Protein AF-A0A1G6MQR8-F1 (afdb_monomer)

Secondary structure (DSSP, 8-s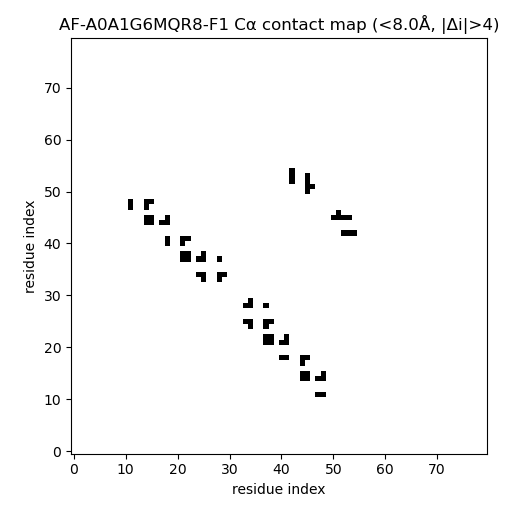tate):
-HHHHHHHHHHHHHHHHHHHHHHHHHHT--SHHHHHHHHHHHHHHHHHHT--SSTT-------SSS--------------

Sequence (80 aa):
MIARVHTEARRKQYAMYRLRLAMKRLMSAEAATERMMATRWVNAWSSAVGERWFAATSYGNLGNAATVRPELRGHTHRAL

Mean predicted aligned error: 14.21 Å

Foldseek 3Di:
DVVVVVVLVVQLVVLVVQLVVLVVQCVVDPDPVSVVVSVVSNCVSCVSNVHRPDPPPDPPDPDDDPPDPPDPPPDDDDDD

Nearest PDB structures (foldseek):
  5l89-assembly3_Z  TM=9.495E-01  e=4.846E+00  Rhodospirillum rubrum
  4wpe-assembly1_A-2  TM=9.242E-01  e=4.556E+00  Saccharomyces cerevisiae S288C
  5l8b-assembly1_J  TM=9.470E-01  e=6.203E+00  Rhodospirillum rubrum
  6nch-assembly1_B  TM=6.186E-01  e=7.018E+00  Bacillus cereus ATCC 14579

Organism: NCBI:txid416944

pLDDT: mean 71.54, std 20.05, range [39.47, 93.31]

Structure (mmCIF, N/CA/C/O backbone):
data_AF-A0A1G6MQR8-F1
#
_entry.id   AF-A0A1G6MQR8-F1
#
loop_
_atom_site.group_PDB
_atom_site.id
_atom_site.type_symbol
_atom_site.label_atom_id
_atom_site.label_alt_id
_atom_site.label_comp_id
_atom_site.label_asym_id
_atom_site.label_entity_id
_atom_site.label_seq_id
_atom_site.pdbx_PDB_ins_code
_atom_site.Cartn_x
_atom_site.Cartn_y
_atom_site.Cartn_z
_atom_site.occupancy
_atom_site.B_iso_or_equiv
_atom_site.auth_seq_id
_atom_site.auth_comp_id
_atom_site.auth_asym_id
_atom_site.auth_atom_id
_atom_site.pdbx_PDB_model_num
ATOM 1 N N . MET A 1 1 ? 13.023 2.128 -26.109 1.00 60.62 1 MET A N 1
ATOM 2 C CA . MET A 1 1 ? 13.377 1.593 -24.769 1.00 60.62 1 MET A CA 1
ATOM 3 C C . MET A 1 1 ? 13.105 2.596 -23.637 1.00 60.62 1 MET A C 1
ATOM 5 O O . MET A 1 1 ? 12.530 2.207 -22.631 1.00 60.62 1 MET A O 1
ATOM 9 N N . ILE A 1 2 ? 13.397 3.890 -23.829 1.00 63.22 2 ILE A N 1
ATOM 10 C CA . ILE A 1 2 ? 13.269 4.971 -22.825 1.00 63.22 2 ILE A CA 1
ATOM 11 C C . ILE A 1 2 ? 11.832 5.171 -22.277 1.00 63.22 2 ILE A C 1
ATOM 13 O O . ILE A 1 2 ? 11.637 5.287 -21.070 1.00 63.22 2 ILE A O 1
ATOM 17 N N . ALA A 1 3 ? 10.792 5.107 -23.118 1.00 67.56 3 ALA A N 1
ATOM 18 C CA . ALA A 1 3 ? 9.398 5.297 -22.679 1.00 67.56 3 ALA A CA 1
ATOM 19 C C . ALA A 1 3 ? 8.898 4.244 -21.662 1.00 67.56 3 ALA A C 1
ATOM 21 O O . ALA A 1 3 ? 8.086 4.554 -20.785 1.00 67.56 3 ALA A O 1
ATOM 22 N N . ARG A 1 4 ? 9.402 3.001 -21.741 1.00 69.00 4 ARG A N 1
ATOM 23 C CA . ARG A 1 4 ? 9.075 1.939 -20.771 1.00 69.00 4 ARG A CA 1
ATOM 24 C C . ARG A 1 4 ? 9.675 2.230 -19.394 1.00 69.00 4 ARG A C 1
ATOM 26 O O . ARG A 1 4 ? 8.999 2.050 -18.391 1.00 69.00 4 ARG A O 1
ATOM 33 N N . VAL A 1 5 ? 10.889 2.777 -19.353 1.00 72.06 5 VAL A N 1
ATOM 34 C CA . VAL A 1 5 ? 11.563 3.150 -18.100 1.00 72.06 5 VAL A CA 1
ATOM 35 C C . VAL A 1 5 ? 10.828 4.298 -17.403 1.00 72.06 5 VAL A C 1
ATOM 37 O O . VAL A 1 5 ? 10.568 4.226 -16.205 1.00 72.06 5 VAL A O 1
ATOM 40 N N . HIS A 1 6 ? 10.397 5.326 -18.141 1.00 76.25 6 HIS A N 1
ATOM 41 C CA . HIS A 1 6 ? 9.636 6.435 -17.547 1.00 76.25 6 HIS A CA 1
ATOM 42 C C . HIS A 1 6 ? 8.252 6.017 -17.040 1.00 76.25 6 HIS A C 1
ATOM 44 O O . HIS A 1 6 ? 7.803 6.492 -15.995 1.00 76.25 6 HIS A O 1
ATOM 50 N N . THR A 1 7 ? 7.562 5.132 -17.764 1.00 81.75 7 THR A N 1
ATOM 51 C CA . THR A 1 7 ? 6.255 4.616 -17.329 1.00 81.75 7 THR A CA 1
ATOM 52 C C . THR A 1 7 ? 6.385 3.723 -16.099 1.00 81.75 7 THR A C 1
ATOM 54 O O . THR A 1 7 ? 5.571 3.837 -15.183 1.00 81.75 7 THR A O 1
ATOM 57 N N . GLU A 1 8 ? 7.430 2.899 -16.021 1.00 81.50 8 GLU A N 1
ATOM 58 C CA . GLU A 1 8 ? 7.731 2.101 -14.834 1.00 81.50 8 GLU A CA 1
ATOM 59 C C . GLU A 1 8 ? 8.114 2.974 -13.631 1.00 81.50 8 GLU A C 1
ATOM 61 O O . GLU A 1 8 ? 7.568 2.791 -12.542 1.00 81.50 8 GLU A O 1
ATOM 66 N N . ALA A 1 9 ? 8.968 3.983 -13.826 1.00 83.00 9 ALA A N 1
ATOM 67 C CA . ALA A 1 9 ? 9.341 4.930 -12.777 1.00 83.00 9 ALA A CA 1
ATOM 68 C C . ALA A 1 9 ? 8.114 5.662 -12.211 1.00 83.00 9 ALA A C 1
ATOM 70 O O . ALA A 1 9 ? 7.940 5.739 -10.994 1.00 83.00 9 ALA A O 1
ATOM 71 N N . ARG A 1 10 ? 7.206 6.125 -13.080 1.00 87.06 10 ARG A N 1
ATOM 72 C CA . ARG A 1 10 ? 5.959 6.785 -12.665 1.00 87.06 10 ARG A CA 1
ATOM 73 C C . ARG A 1 10 ? 5.042 5.845 -11.879 1.00 87.06 10 ARG A C 1
ATOM 75 O O . ARG A 1 10 ? 4.458 6.254 -10.877 1.00 87.06 10 ARG A O 1
ATOM 82 N N . ARG A 1 11 ? 4.933 4.579 -12.296 1.00 85.12 11 ARG A N 1
ATOM 83 C CA . ARG A 1 11 ? 4.162 3.557 -11.567 1.00 85.12 11 ARG A CA 1
ATOM 84 C C . ARG A 1 11 ? 4.748 3.291 -10.181 1.00 85.12 11 ARG A C 1
ATOM 86 O O . ARG A 1 11 ? 3.987 3.253 -9.219 1.00 85.12 11 ARG A O 1
ATOM 93 N N . LYS A 1 12 ? 6.075 3.178 -10.061 1.00 86.62 12 LYS A N 1
ATOM 94 C CA . LYS A 1 12 ? 6.759 2.990 -8.769 1.00 86.62 12 LYS A CA 1
ATOM 95 C C . LYS A 1 12 ? 6.593 4.197 -7.847 1.00 86.62 12 LYS A C 1
ATOM 97 O O . LYS A 1 12 ? 6.288 4.020 -6.673 1.00 86.62 12 LYS A O 1
ATOM 102 N N . GLN A 1 13 ? 6.703 5.417 -8.372 1.00 89.38 13 GLN A N 1
ATOM 103 C CA . GLN A 1 13 ? 6.444 6.643 -7.604 1.00 89.38 13 GLN A CA 1
ATOM 104 C C . GLN A 1 13 ? 5.006 6.695 -7.078 1.00 89.38 13 GLN A C 1
ATOM 106 O O . GLN A 1 13 ? 4.781 7.001 -5.907 1.00 89.38 13 GLN A O 1
ATOM 111 N N . TYR A 1 14 ? 4.032 6.345 -7.921 1.00 90.94 14 TYR A N 1
ATOM 112 C CA . TYR A 1 14 ? 2.637 6.269 -7.504 1.00 90.94 14 TYR A CA 1
ATOM 113 C C . TYR A 1 14 ? 2.413 5.192 -6.435 1.00 90.94 14 TYR A C 1
ATOM 115 O O . TYR A 1 14 ? 1.775 5.458 -5.416 1.00 90.94 14 TYR A O 1
ATOM 123 N N . ALA A 1 15 ? 2.978 3.998 -6.626 1.00 88.94 15 ALA A N 1
ATOM 124 C CA . ALA A 1 15 ? 2.894 2.915 -5.651 1.00 88.94 15 ALA A CA 1
ATOM 125 C C . ALA A 1 15 ? 3.513 3.316 -4.300 1.00 88.94 15 ALA A C 1
ATOM 127 O O . ALA A 1 15 ? 2.900 3.096 -3.260 1.00 88.94 15 ALA A O 1
ATOM 128 N N . MET A 1 16 ? 4.658 4.003 -4.313 1.00 91.25 16 MET A N 1
ATOM 129 C CA . MET A 1 16 ? 5.311 4.539 -3.116 1.00 91.25 16 MET A CA 1
ATOM 130 C C . MET A 1 16 ? 4.442 5.582 -2.398 1.00 91.25 16 MET A C 1
ATOM 132 O O . MET A 1 16 ? 4.306 5.551 -1.176 1.00 91.25 16 MET A O 1
ATOM 136 N N . TYR A 1 17 ? 3.808 6.492 -3.142 1.00 93.31 17 TYR A N 1
ATOM 137 C CA . TYR A 1 17 ? 2.871 7.460 -2.566 1.00 93.31 17 TYR A CA 1
ATOM 138 C C . TYR A 1 17 ? 1.696 6.760 -1.865 1.00 93.31 17 TYR A C 1
ATOM 140 O O . TYR A 1 17 ? 1.353 7.091 -0.727 1.00 93.31 17 TYR A O 1
ATOM 148 N N . ARG A 1 18 ? 1.110 5.747 -2.513 1.00 92.94 18 ARG A N 1
ATOM 149 C CA . ARG A 1 18 ? 0.002 4.967 -1.949 1.00 92.94 18 ARG A CA 1
ATOM 150 C C . ARG A 1 18 ? 0.428 4.130 -0.743 1.00 92.94 18 ARG A C 1
ATOM 152 O O . ARG A 1 18 ? -0.341 4.043 0.213 1.00 92.94 18 ARG A O 1
ATOM 159 N N . LEU A 1 19 ? 1.644 3.584 -0.755 1.00 92.00 19 LEU A N 1
ATOM 160 C CA . LEU A 1 19 ? 2.234 2.871 0.377 1.00 92.00 19 LEU A CA 1
ATOM 161 C C . LEU A 1 19 ? 2.363 3.788 1.598 1.00 92.00 19 LEU A C 1
ATOM 163 O O . LEU A 1 19 ? 1.858 3.454 2.666 1.00 92.00 19 LEU A O 1
ATOM 167 N N . ARG A 1 20 ? 2.944 4.983 1.430 1.00 92.25 20 ARG A N 1
ATOM 168 C CA . ARG A 1 20 ? 3.075 5.972 2.516 1.00 92.25 20 ARG A CA 1
ATOM 169 C C . ARG A 1 20 ? 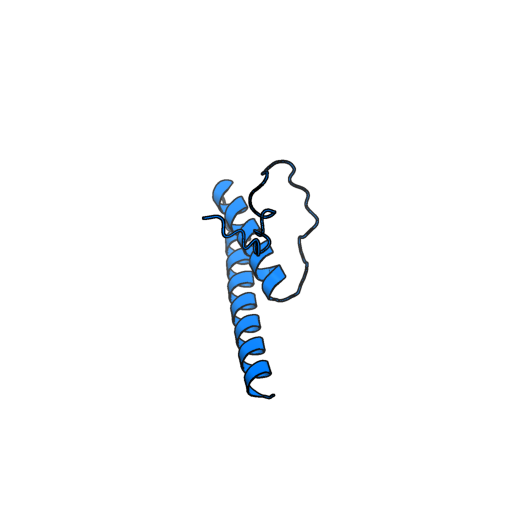1.722 6.366 3.102 1.00 92.25 20 ARG A C 1
ATOM 171 O O . ARG A 1 20 ? 1.580 6.464 4.319 1.00 92.25 20 ARG A O 1
ATOM 178 N N . LEU A 1 21 ? 0.715 6.557 2.249 1.00 92.62 21 LEU A N 1
ATOM 179 C CA . LEU A 1 21 ? -0.641 6.864 2.699 1.00 92.62 21 LEU A CA 1
ATOM 180 C C . LEU A 1 21 ? -1.253 5.706 3.501 1.00 92.62 21 LEU A C 1
ATOM 182 O O . LEU A 1 21 ? -1.849 5.944 4.550 1.00 92.62 21 LEU A O 1
ATOM 186 N N . ALA A 1 22 ? -1.094 4.467 3.031 1.00 91.38 22 ALA A N 1
ATOM 187 C CA . ALA A 1 22 ? -1.590 3.283 3.725 1.00 91.38 22 ALA A CA 1
ATOM 188 C C . ALA A 1 22 ? -0.902 3.088 5.086 1.00 91.38 22 ALA A C 1
ATOM 190 O O . ALA A 1 22 ? -1.584 2.835 6.074 1.00 91.38 22 ALA A O 1
ATOM 191 N N . MET A 1 23 ? 0.417 3.296 5.168 1.00 91.62 23 MET A N 1
ATOM 192 C CA . MET A 1 23 ? 1.159 3.249 6.434 1.00 91.62 23 MET A CA 1
ATOM 193 C C . MET A 1 23 ? 0.688 4.334 7.407 1.00 91.62 23 MET A C 1
ATOM 195 O O . MET A 1 23 ? 0.448 4.041 8.574 1.00 91.62 23 MET A O 1
ATOM 199 N N . LYS A 1 24 ? 0.474 5.567 6.927 1.00 92.38 24 LYS A N 1
ATOM 200 C CA . LYS A 1 24 ? -0.075 6.651 7.756 1.00 92.38 24 LYS A CA 1
ATOM 201 C C . LYS A 1 24 ? -1.455 6.287 8.312 1.00 92.38 24 LYS A C 1
ATOM 203 O O . LYS A 1 24 ? -1.711 6.506 9.489 1.00 92.38 24 LYS A O 1
ATOM 208 N N . ARG A 1 25 ? -2.325 5.710 7.476 1.00 89.69 25 ARG A N 1
ATOM 209 C CA . ARG A 1 25 ? -3.654 5.237 7.894 1.00 89.69 25 ARG A CA 1
ATOM 210 C C . ARG A 1 25 ? -3.567 4.094 8.895 1.00 89.69 25 ARG A C 1
ATOM 212 O O . ARG A 1 25 ? -4.350 4.075 9.829 1.00 89.69 25 ARG A O 1
ATOM 219 N N . LEU A 1 26 ? -2.615 3.178 8.728 1.00 89.88 26 LEU A N 1
ATOM 220 C CA . LEU A 1 26 ? -2.390 2.085 9.670 1.00 89.88 26 LEU A CA 1
ATOM 221 C C . LEU A 1 26 ? -1.956 2.609 11.045 1.00 89.88 26 LEU A C 1
ATOM 223 O O . LEU A 1 26 ? -2.474 2.147 12.056 1.00 89.88 26 LEU A O 1
ATOM 227 N N . MET A 1 27 ? -1.058 3.600 11.080 1.00 91.62 27 MET A N 1
ATOM 228 C CA . MET A 1 27 ? -0.610 4.241 12.323 1.00 91.62 27 MET A CA 1
ATOM 229 C C . MET A 1 27 ? -1.736 4.986 13.049 1.00 91.62 27 MET A C 1
ATOM 231 O O . MET A 1 27 ? -1.714 5.064 14.271 1.00 91.62 27 MET A O 1
ATOM 235 N N . SER A 1 28 ? -2.713 5.525 12.314 1.00 91.25 28 SER A N 1
ATOM 236 C CA . SER A 1 28 ? -3.840 6.276 12.879 1.00 91.25 28 SER A CA 1
ATOM 237 C C . SER A 1 28 ? -5.125 5.459 13.038 1.00 91.25 28 SER A C 1
ATOM 239 O O . SER A 1 28 ? -6.150 6.029 13.388 1.00 91.25 28 SER A O 1
ATOM 241 N N . ALA A 1 29 ? -5.130 4.171 12.687 1.00 90.38 29 ALA A N 1
ATOM 242 C CA . ALA A 1 29 ? -6.352 3.375 12.689 1.00 90.38 29 ALA A CA 1
ATOM 243 C C . ALA A 1 29 ? -6.711 2.941 14.115 1.00 90.38 29 ALA A C 1
ATOM 245 O O . ALA A 1 29 ? -5.949 2.235 14.786 1.00 90.38 29 ALA A O 1
ATOM 246 N N . GLU A 1 30 ? -7.903 3.324 14.561 1.00 87.06 30 GLU A N 1
ATOM 247 C CA . GLU A 1 30 ? -8.432 2.974 15.883 1.00 87.06 30 GLU A CA 1
ATOM 248 C C . GLU A 1 30 ? -9.336 1.741 15.803 1.00 87.06 30 GLU A C 1
ATOM 250 O O . GLU A 1 30 ? -9.237 0.836 16.633 1.00 87.06 30 GLU A O 1
ATOM 255 N N . ALA A 1 31 ? -10.145 1.645 14.744 1.00 91.38 31 ALA A N 1
ATOM 256 C CA . ALA A 1 31 ? -11.017 0.506 14.505 1.00 91.38 31 ALA A CA 1
ATOM 257 C C . ALA A 1 31 ? -10.250 -0.701 13.934 1.00 91.38 31 ALA A C 1
ATOM 259 O O . ALA A 1 31 ? -9.409 -0.582 13.038 1.00 91.38 31 ALA A O 1
ATOM 260 N N . ALA A 1 32 ? -10.586 -1.906 14.404 1.00 88.19 32 ALA A N 1
ATOM 261 C CA . ALA A 1 32 ? -9.962 -3.150 13.942 1.00 88.19 32 ALA A CA 1
ATOM 262 C C . ALA A 1 32 ? -10.152 -3.392 12.430 1.00 88.19 32 ALA A C 1
ATOM 264 O O . ALA A 1 32 ? -9.250 -3.887 11.752 1.00 88.19 32 ALA A O 1
ATOM 265 N N . THR A 1 33 ? -11.305 -3.000 11.886 1.00 89.31 33 THR A N 1
ATOM 266 C CA . THR A 1 33 ? -11.617 -3.071 10.451 1.00 89.31 33 THR A CA 1
ATOM 267 C C . THR A 1 33 ? -10.730 -2.140 9.626 1.00 89.31 33 THR A C 1
ATOM 269 O O . THR A 1 33 ? -10.194 -2.549 8.595 1.00 89.31 33 THR A O 1
ATOM 272 N N . GLU A 1 34 ? -10.503 -0.916 10.102 1.00 86.94 34 GLU A N 1
ATOM 273 C CA . GLU A 1 34 ? -9.611 0.047 9.455 1.00 86.94 34 GLU A CA 1
ATOM 274 C C . GLU A 1 34 ? -8.158 -0.421 9.481 1.00 86.94 34 GLU A C 1
ATOM 276 O O . GLU A 1 34 ? -7.480 -0.354 8.454 1.00 86.94 34 GLU A O 1
ATOM 281 N N . ARG A 1 35 ? -7.695 -0.983 10.608 1.00 88.94 35 ARG A N 1
ATOM 282 C CA . ARG A 1 35 ? -6.362 -1.602 10.703 1.00 88.94 35 ARG A CA 1
ATOM 283 C C . ARG A 1 35 ? -6.201 -2.727 9.689 1.00 88.94 35 ARG A C 1
ATOM 285 O O . ARG A 1 35 ? -5.202 -2.771 8.976 1.00 88.94 35 ARG A O 1
ATOM 292 N N . MET A 1 36 ? -7.194 -3.609 9.570 1.00 90.38 36 MET A N 1
ATOM 293 C CA . MET A 1 36 ? -7.158 -4.711 8.605 1.00 90.38 36 MET A CA 1
ATOM 294 C C . MET A 1 36 ? -7.067 -4.201 7.160 1.00 90.38 36 MET A C 1
ATOM 296 O O . MET A 1 36 ? -6.248 -4.692 6.379 1.00 90.38 36 MET A O 1
ATOM 300 N N . MET A 1 37 ? -7.882 -3.208 6.801 1.00 90.38 37 MET A N 1
ATOM 301 C CA . MET A 1 37 ? -7.880 -2.618 5.460 1.00 90.38 37 MET A CA 1
ATOM 302 C C . MET A 1 37 ? -6.571 -1.884 5.155 1.00 90.38 37 MET A C 1
ATOM 304 O O . MET A 1 37 ? -5.997 -2.073 4.080 1.00 90.38 37 MET A O 1
ATOM 308 N N . ALA A 1 38 ? -6.053 -1.109 6.109 1.00 90.50 38 ALA A N 1
ATOM 309 C CA . ALA A 1 38 ? -4.786 -0.405 5.964 1.00 90.50 38 ALA A CA 1
ATOM 310 C C . ALA A 1 38 ? -3.616 -1.384 5.779 1.00 90.50 38 ALA A C 1
ATOM 312 O O . ALA A 1 38 ? -2.816 -1.199 4.863 1.00 90.50 38 ALA A O 1
ATOM 313 N N . THR A 1 39 ? -3.567 -2.479 6.544 1.00 89.88 39 THR A N 1
ATOM 314 C CA . THR A 1 39 ? -2.568 -3.550 6.373 1.00 89.88 39 THR A CA 1
ATOM 315 C C . THR A 1 39 ? -2.659 -4.209 4.996 1.00 89.88 39 THR A C 1
ATOM 317 O O . THR A 1 39 ? -1.641 -4.399 4.330 1.00 89.88 39 THR A O 1
ATOM 320 N N . ARG A 1 40 ? -3.872 -4.513 4.508 1.00 89.81 40 ARG A N 1
ATOM 321 C CA . ARG A 1 40 ? -4.064 -5.058 3.150 1.00 89.81 40 ARG A CA 1
ATOM 322 C C . ARG A 1 40 ? -3.527 -4.107 2.081 1.00 89.81 40 ARG A C 1
ATOM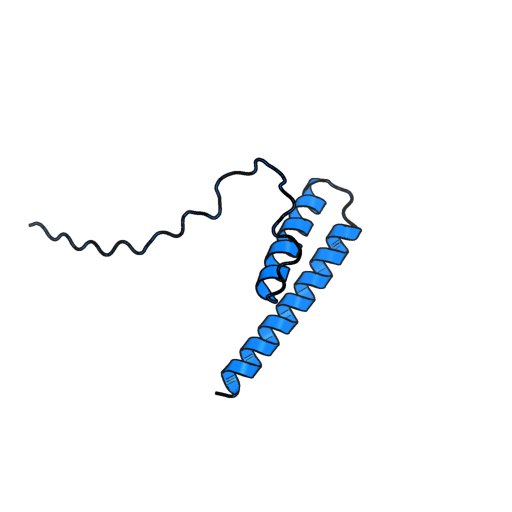 324 O O . ARG A 1 40 ? -2.877 -4.554 1.136 1.00 89.81 40 ARG A O 1
ATOM 331 N N . TRP A 1 41 ? -3.756 -2.803 2.235 1.00 91.38 41 TRP A N 1
ATOM 332 C CA . TRP A 1 41 ? -3.221 -1.802 1.316 1.00 91.38 41 TRP A CA 1
ATOM 333 C C . TRP A 1 41 ? -1.701 -1.666 1.408 1.00 91.38 41 TRP A C 1
ATOM 335 O O . TRP A 1 41 ? -1.059 -1.593 0.363 1.00 91.38 41 TRP A O 1
ATOM 345 N N . VAL A 1 42 ? -1.112 -1.695 2.606 1.00 90.75 42 VAL A N 1
ATOM 346 C CA . VAL A 1 42 ? 0.352 -1.718 2.777 1.00 90.75 42 VAL A CA 1
ATOM 347 C C . VAL A 1 42 ? 0.955 -2.902 2.018 1.00 90.75 42 VAL A C 1
ATOM 349 O O . VAL A 1 42 ? 1.854 -2.706 1.202 1.00 90.75 42 VAL A O 1
ATOM 352 N N . ASN A 1 43 ? 0.401 -4.105 2.186 1.00 87.69 43 ASN A N 1
ATOM 353 C CA . ASN A 1 43 ? 0.891 -5.308 1.510 1.00 87.69 43 ASN A CA 1
ATOM 354 C C . ASN A 1 43 ? 0.792 -5.202 -0.020 1.00 87.69 43 ASN A C 1
ATOM 356 O O . ASN A 1 43 ? 1.748 -5.521 -0.731 1.00 87.69 43 ASN A O 1
ATOM 360 N N . ALA A 1 44 ? -0.343 -4.714 -0.531 1.00 88.19 44 ALA A N 1
ATOM 361 C CA . ALA A 1 44 ? -0.566 -4.555 -1.965 1.00 88.19 44 ALA A CA 1
ATOM 362 C C . ALA A 1 44 ? 0.420 -3.558 -2.600 1.00 88.19 44 ALA A C 1
ATOM 364 O O . ALA A 1 44 ? 1.033 -3.856 -3.627 1.00 88.19 44 ALA A O 1
ATOM 365 N N . TRP A 1 45 ? 0.613 -2.389 -1.982 1.00 89.50 45 TRP A N 1
ATOM 366 C CA . TRP A 1 45 ? 1.495 -1.356 -2.531 1.00 89.50 45 TRP A CA 1
ATOM 367 C C . TRP A 1 45 ? 2.978 -1.683 -2.345 1.00 89.50 45 TRP A C 1
ATOM 369 O O . TRP A 1 45 ? 3.764 -1.397 -3.244 1.00 89.50 45 TRP A O 1
ATOM 379 N N . SER A 1 46 ? 3.350 -2.366 -1.260 1.00 86.69 46 SER A N 1
ATOM 380 C CA . SER A 1 46 ? 4.698 -2.912 -1.057 1.00 86.69 46 SER A CA 1
ATOM 381 C C . SER A 1 46 ? 5.084 -3.855 -2.205 1.00 86.69 46 SER A C 1
ATOM 383 O O . SER A 1 46 ? 6.119 -3.671 -2.847 1.00 86.69 46 SER A O 1
ATOM 385 N N . SER A 1 47 ? 4.192 -4.790 -2.562 1.00 82.31 47 SER A N 1
ATOM 386 C CA . SER A 1 47 ? 4.413 -5.696 -3.696 1.00 82.31 47 SER A CA 1
ATOM 387 C C . SER A 1 47 ? 4.542 -4.961 -5.036 1.00 82.31 47 SER A C 1
ATOM 389 O O . SER A 1 47 ? 5.292 -5.413 -5.897 1.00 82.31 47 SER A O 1
ATOM 391 N N . ALA A 1 48 ? 3.830 -3.845 -5.229 1.00 83.75 48 ALA A N 1
ATOM 392 C CA . 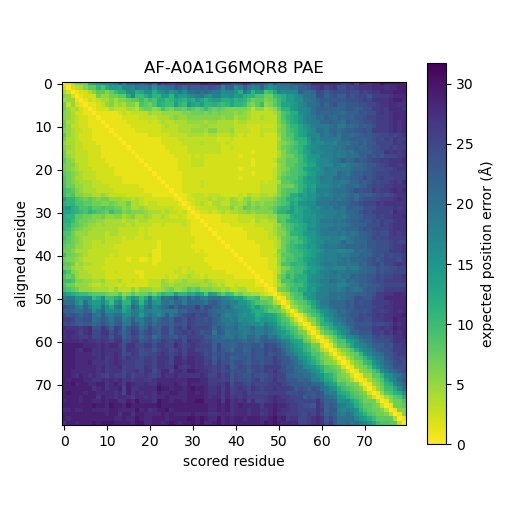ALA A 1 48 ? 3.885 -3.050 -6.459 1.00 83.75 48 ALA A CA 1
ATOM 393 C C . ALA A 1 48 ? 5.166 -2.202 -6.586 1.00 83.75 48 ALA A C 1
ATOM 395 O O . ALA A 1 48 ? 5.597 -1.904 -7.700 1.00 83.75 48 ALA A O 1
ATOM 396 N N . VAL A 1 49 ? 5.782 -1.819 -5.463 1.00 81.69 49 VAL A N 1
ATOM 397 C CA . VAL A 1 49 ? 7.106 -1.168 -5.434 1.00 81.69 49 VAL A CA 1
ATOM 398 C C . VAL A 1 49 ? 8.229 -2.191 -5.673 1.00 81.69 49 VAL A C 1
ATOM 400 O O . VAL A 1 49 ? 9.299 -1.824 -6.154 1.00 81.69 49 VAL A O 1
ATOM 403 N N . GLY A 1 50 ? 7.959 -3.479 -5.431 1.00 74.50 50 GLY A N 1
ATOM 404 C CA . GLY A 1 50 ? 8.934 -4.568 -5.536 1.00 74.50 50 GLY A CA 1
ATOM 405 C C . GLY A 1 50 ? 9.652 -4.865 -4.220 1.00 74.50 50 GLY A C 1
ATOM 406 O O . GLY A 1 50 ? 10.559 -5.691 -4.191 1.00 74.50 50 GLY A O 1
ATOM 407 N N . GLU A 1 51 ? 9.238 -4.231 -3.124 1.00 61.97 51 GLU A N 1
ATOM 408 C CA . GLU A 1 51 ? 9.771 -4.506 -1.798 1.00 61.97 51 GLU A CA 1
ATOM 409 C C . GLU A 1 51 ? 8.822 -5.470 -1.073 1.00 61.97 51 GLU A C 1
ATOM 411 O O . GLU A 1 51 ? 7.630 -5.207 -0.914 1.00 61.97 51 GLU A O 1
ATOM 416 N N . ARG A 1 52 ? 9.314 -6.634 -0.651 1.00 58.78 52 ARG A N 1
ATOM 417 C CA . ARG A 1 52 ? 8.499 -7.674 -0.006 1.00 58.78 52 ARG A CA 1
ATOM 4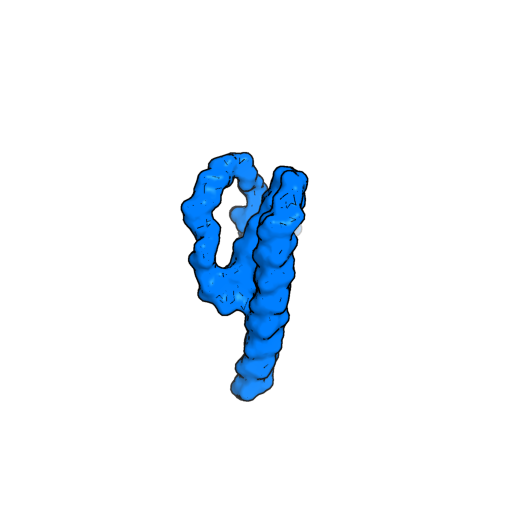18 C C . ARG A 1 52 ? 8.525 -7.499 1.518 1.00 58.78 52 ARG A C 1
ATOM 420 O O . ARG A 1 52 ? 9.023 -8.370 2.218 1.00 58.78 52 ARG A O 1
ATOM 427 N N . TRP A 1 53 ? 8.014 -6.381 2.040 1.00 57.50 53 TRP A N 1
ATOM 428 C CA . TRP A 1 53 ? 8.163 -6.043 3.467 1.00 57.50 53 TRP A CA 1
ATOM 429 C C . TRP A 1 53 ? 7.324 -6.901 4.434 1.00 57.50 53 TRP A C 1
ATOM 431 O O . TRP A 1 53 ? 7.691 -7.015 5.596 1.00 57.50 53 TRP A O 1
ATOM 441 N N . PHE A 1 54 ? 6.226 -7.532 3.990 1.00 52.56 54 PHE A N 1
ATOM 442 C CA . PHE A 1 54 ? 5.228 -8.114 4.914 1.00 52.56 54 PHE A CA 1
ATOM 443 C C . PHE A 1 54 ? 4.654 -9.483 4.511 1.00 52.56 54 PHE A C 1
ATOM 445 O O . PHE A 1 54 ? 3.572 -9.869 4.949 1.00 52.56 54 PHE A O 1
ATOM 452 N N . ALA A 1 55 ? 5.355 -10.267 3.691 1.00 49.41 55 ALA A N 1
ATOM 453 C CA . ALA A 1 55 ? 4.835 -11.560 3.227 1.00 49.41 55 ALA A CA 1
ATOM 454 C C . ALA A 1 55 ? 4.831 -12.689 4.288 1.00 49.41 55 ALA A C 1
ATOM 456 O O . ALA A 1 55 ? 4.614 -13.839 3.919 1.00 49.41 55 ALA A O 1
ATOM 457 N N . ALA A 1 56 ? 5.071 -12.404 5.574 1.00 46.97 56 ALA A N 1
ATOM 458 C CA . ALA A 1 56 ? 5.292 -13.448 6.580 1.00 46.97 56 ALA A CA 1
ATOM 459 C C . ALA A 1 56 ? 4.666 -13.204 7.966 1.00 46.97 56 ALA A C 1
ATOM 461 O O . ALA A 1 56 ? 5.013 -13.915 8.904 1.00 46.97 56 ALA A O 1
ATOM 462 N N . THR A 1 57 ? 3.726 -12.267 8.138 1.00 44.19 57 THR A N 1
ATOM 463 C CA . THR A 1 57 ? 2.906 -12.273 9.365 1.00 44.19 57 THR A CA 1
ATOM 464 C C . THR A 1 57 ? 1.623 -13.038 9.091 1.00 44.19 57 THR A C 1
ATOM 466 O O . THR A 1 57 ? 0.6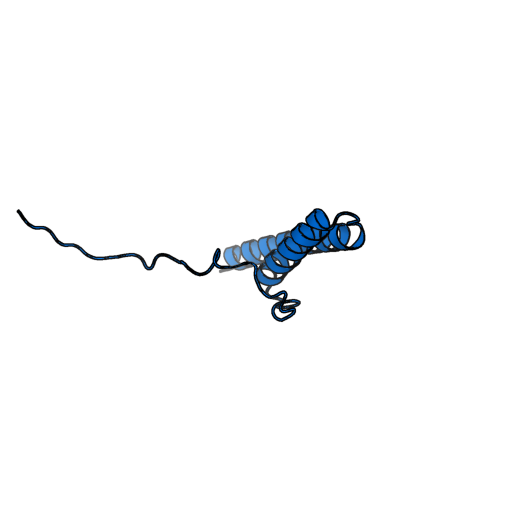04 -12.485 8.680 1.00 44.19 57 THR A O 1
ATOM 469 N N . SER A 1 58 ? 1.738 -14.349 9.279 1.00 48.97 58 SER A N 1
ATOM 470 C CA . SER A 1 58 ? 0.674 -15.340 9.343 1.00 48.97 58 SER A CA 1
ATOM 471 C C . SER A 1 58 ? -0.442 -14.905 10.297 1.00 48.97 58 SER A C 1
ATOM 473 O O . SER A 1 58 ? -0.477 -15.312 11.453 1.00 48.97 58 SER A O 1
ATOM 475 N N . TYR A 1 59 ? -1.394 -14.109 9.819 1.00 45.25 59 TYR A N 1
ATOM 476 C CA . TYR A 1 59 ? -2.740 -14.139 10.376 1.00 45.25 59 TYR A CA 1
ATOM 477 C C . TYR A 1 59 ? -3.463 -15.279 9.677 1.00 45.25 59 TYR A C 1
ATOM 479 O O . TYR A 1 59 ? -3.941 -15.150 8.548 1.00 45.25 59 TYR A O 1
ATOM 487 N N . GLY A 1 60 ? -3.431 -16.438 10.335 1.00 44.03 60 GLY A N 1
ATOM 488 C CA . GLY A 1 60 ? -4.196 -17.599 9.930 1.00 44.03 60 GLY A CA 1
ATOM 489 C C . GLY A 1 60 ? -5.652 -17.215 9.677 1.00 44.03 60 GLY A C 1
ATOM 490 O O . GLY A 1 60 ? -6.249 -16.444 10.425 1.00 44.03 60 GLY A O 1
ATOM 491 N N . ASN A 1 61 ? -6.212 -17.805 8.626 1.00 45.66 61 ASN A N 1
ATOM 492 C CA . ASN A 1 61 ? -7.650 -17.927 8.433 1.00 45.66 61 ASN A CA 1
ATOM 493 C C . ASN A 1 61 ? -8.426 -16.677 7.963 1.00 45.66 61 ASN A C 1
ATOM 495 O O . ASN A 1 61 ? -9.447 -16.313 8.537 1.00 45.66 61 ASN A O 1
ATOM 499 N N . LEU A 1 62 ? -8.029 -16.083 6.833 1.00 46.75 62 LEU A N 1
ATOM 500 C CA . LEU A 1 62 ? -9.005 -15.493 5.902 1.00 46.75 62 LEU A CA 1
ATOM 501 C C . LEU A 1 62 ? -8.781 -16.113 4.526 1.00 46.75 62 LEU A C 1
ATOM 503 O O . LEU A 1 62 ? -7.944 -15.673 3.737 1.00 46.75 62 LEU A O 1
ATOM 507 N N . GLY A 1 63 ? -9.489 -17.221 4.324 1.00 40.72 63 GLY A N 1
ATOM 508 C CA . GLY A 1 63 ? -9.348 -18.119 3.198 1.00 40.72 63 GLY A CA 1
ATOM 509 C C . GLY A 1 63 ? -9.527 -17.467 1.828 1.00 40.72 63 GLY A C 1
ATOM 510 O O . GLY A 1 63 ? -10.314 -16.549 1.622 1.00 40.72 63 GLY A O 1
ATOM 511 N N . ASN A 1 64 ? -8.817 -18.063 0.875 1.00 44.31 64 ASN A N 1
ATOM 512 C CA . ASN A 1 64 ? -9.431 -18.501 -0.371 1.00 44.31 64 ASN A CA 1
ATOM 513 C C . ASN A 1 64 ? -10.028 -17.409 -1.280 1.00 44.31 64 ASN A C 1
ATOM 515 O O . ASN A 1 64 ? -11.124 -17.576 -1.802 1.00 44.31 64 ASN A O 1
ATOM 519 N N . ALA A 1 65 ? -9.314 -16.299 -1.502 1.00 44.62 65 ALA A N 1
ATOM 520 C CA . ALA A 1 65 ? -9.773 -15.261 -2.439 1.00 44.62 65 ALA A CA 1
ATOM 521 C C . ALA A 1 65 ? -8.733 -14.784 -3.471 1.00 44.62 65 ALA A C 1
ATOM 523 O O . ALA A 1 65 ? -9.027 -13.878 -4.242 1.00 44.62 65 ALA A O 1
ATOM 524 N N . ALA A 1 66 ? -7.531 -15.368 -3.530 1.00 44.62 66 ALA A N 1
ATOM 525 C CA . ALA A 1 66 ? -6.504 -14.923 -4.487 1.00 44.62 66 ALA A CA 1
ATOM 526 C C . ALA A 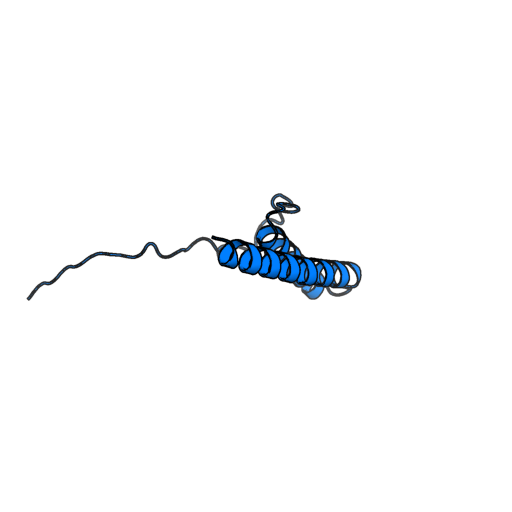1 66 ? -5.832 -16.046 -5.296 1.00 44.62 66 ALA A C 1
ATOM 528 O O . ALA A 1 66 ? -4.936 -15.767 -6.089 1.00 44.62 66 ALA A O 1
ATOM 529 N N . THR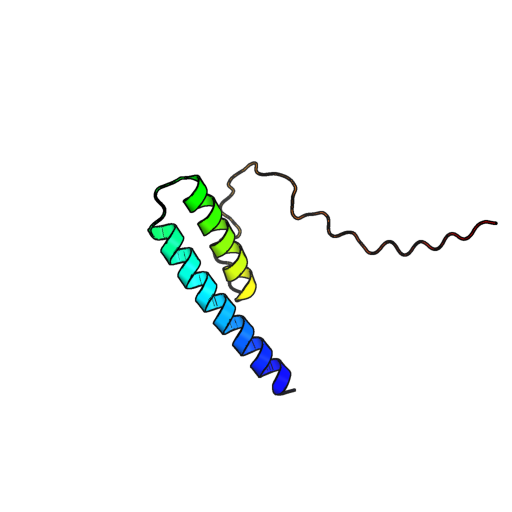 A 1 67 ? -6.260 -17.301 -5.135 1.00 47.38 67 THR A N 1
ATOM 530 C CA . THR A 1 67 ? -5.606 -18.476 -5.746 1.00 47.38 67 THR A CA 1
ATOM 531 C C . THR A 1 67 ? -6.410 -19.166 -6.841 1.00 47.38 67 THR A C 1
ATOM 533 O O . THR A 1 67 ? -6.102 -20.297 -7.196 1.00 47.38 67 THR A O 1
ATOM 536 N N . VAL A 1 68 ? -7.379 -18.488 -7.455 1.00 43.94 68 VAL A N 1
ATOM 537 C CA . VAL A 1 68 ? -7.935 -18.962 -8.729 1.00 43.94 68 VAL A CA 1
ATOM 538 C C . VAL A 1 68 ? -7.680 -17.908 -9.790 1.00 43.94 68 VAL A C 1
ATOM 540 O O . VAL A 1 68 ? -8.544 -17.121 -10.161 1.00 43.94 68 VAL A O 1
ATOM 543 N N . ARG A 1 69 ? -6.436 -17.890 -10.272 1.00 47.47 69 ARG A N 1
ATOM 544 C CA . ARG A 1 69 ? -6.153 -17.464 -11.640 1.00 47.47 69 ARG A CA 1
ATOM 545 C C . ARG A 1 69 ? -6.847 -18.514 -12.520 1.00 47.47 69 ARG A C 1
ATOM 547 O O . ARG A 1 69 ? -6.445 -19.673 -12.433 1.00 47.47 69 ARG A O 1
ATOM 554 N N . PRO A 1 70 ? -7.894 -18.198 -13.302 1.00 42.50 70 PRO A N 1
ATOM 555 C CA . PRO A 1 70 ? -8.362 -19.155 -14.281 1.00 42.50 70 PRO A CA 1
ATOM 556 C C . PRO A 1 70 ? -7.269 -19.223 -15.343 1.00 42.50 70 PRO A C 1
ATOM 558 O O . PRO A 1 70 ? -7.065 -18.283 -16.112 1.00 42.50 70 PRO A O 1
ATOM 561 N N . GLU A 1 71 ? -6.516 -20.319 -15.317 1.00 43.56 71 GLU A N 1
ATOM 562 C CA . GLU A 1 71 ? -5.800 -20.816 -16.481 1.00 43.56 71 GLU A CA 1
ATOM 563 C C . GLU A 1 71 ? -6.761 -20.731 -17.674 1.00 43.56 71 GLU A C 1
ATOM 565 O O . GLU A 1 71 ? -7.879 -21.254 -17.635 1.00 43.56 71 GLU A O 1
ATOM 570 N N . LEU A 1 72 ? -6.351 -19.976 -18.693 1.00 48.00 72 LEU A N 1
ATOM 571 C CA . LEU A 1 72 ? -7.059 -19.812 -19.953 1.00 48.00 72 LEU A CA 1
ATOM 572 C C . LEU A 1 72 ? -7.321 -21.202 -20.540 1.00 48.00 72 LEU A C 1
ATOM 574 O O . LEU A 1 72 ? -6.440 -21.833 -21.119 1.00 48.00 72 LEU A O 1
ATOM 578 N N . ARG A 1 73 ? -8.555 -21.676 -20.361 1.00 42.75 73 ARG A N 1
ATOM 579 C CA . ARG A 1 73 ? -9.070 -22.933 -20.894 1.00 42.75 73 ARG A CA 1
ATOM 580 C C . ARG A 1 73 ? -9.185 -22.823 -22.414 1.00 42.75 73 ARG A C 1
ATOM 582 O O . ARG A 1 73 ? -10.250 -22.538 -22.950 1.00 42.75 73 ARG A O 1
ATOM 589 N N . GLY A 1 74 ? -8.081 -23.065 -23.110 1.00 50.75 74 GLY A N 1
ATOM 590 C CA . GLY A 1 74 ? -8.088 -23.464 -24.510 1.00 50.75 74 GLY A CA 1
ATOM 591 C C . GLY A 1 74 ? -8.535 -24.919 -24.623 1.00 50.75 74 GLY A C 1
ATOM 592 O O . GLY A 1 74 ? -7.704 -25.812 -24.701 1.00 50.75 74 GLY A O 1
ATOM 593 N N . HIS A 1 75 ? -9.845 -25.164 -24.623 1.00 45.47 75 HIS A N 1
ATOM 594 C CA . HIS A 1 75 ? -10.406 -26.425 -25.105 1.00 45.47 75 HIS A CA 1
ATOM 595 C C . HIS A 1 75 ? -11.487 -26.126 -26.137 1.00 45.47 75 HIS A C 1
ATOM 597 O O . HIS A 1 75 ? -12.662 -25.950 -25.824 1.00 45.47 75 HIS A O 1
ATOM 603 N N . THR A 1 76 ? -11.059 -26.069 -27.395 1.00 54.19 76 THR A N 1
ATOM 604 C CA . THR A 1 76 ? -11.911 -26.321 -28.552 1.00 54.19 76 THR A CA 1
ATOM 605 C C . THR A 1 76 ? -12.417 -27.757 -28.483 1.00 54.19 76 THR A C 1
ATOM 607 O O . THR A 1 76 ? -11.639 -28.692 -28.650 1.00 54.19 76 THR A O 1
ATOM 610 N N . HIS A 1 77 ? -13.720 -27.932 -28.284 1.00 39.47 77 HIS A N 1
ATOM 611 C CA . HIS A 1 77 ? -14.417 -29.138 -28.715 1.00 39.47 77 HIS A CA 1
ATOM 612 C C . HIS A 1 77 ? -15.671 -28.715 -29.476 1.00 39.47 77 HIS A C 1
ATOM 614 O O . HIS A 1 77 ? -16.649 -28.235 -28.908 1.00 39.47 77 HIS A O 1
ATOM 620 N N . ARG A 1 78 ? -15.570 -28.836 -30.798 1.00 40.56 78 ARG A N 1
ATOM 621 C CA . ARG A 1 78 ? -16.659 -28.738 -31.763 1.00 40.56 78 ARG A CA 1
ATOM 622 C C . ARG A 1 78 ? -17.230 -30.149 -31.891 1.00 40.56 78 ARG A C 1
ATOM 624 O O . ARG A 1 78 ? -16.481 -31.060 -32.225 1.00 40.56 78 ARG A O 1
ATOM 631 N N . ALA A 1 79 ? -18.514 -30.322 -31.612 1.00 41.81 79 ALA A N 1
ATOM 632 C CA . ALA A 1 79 ? -19.265 -31.510 -31.994 1.00 41.81 79 ALA A CA 1
ATOM 633 C C . ALA A 1 79 ? -20.633 -31.039 -32.499 1.00 4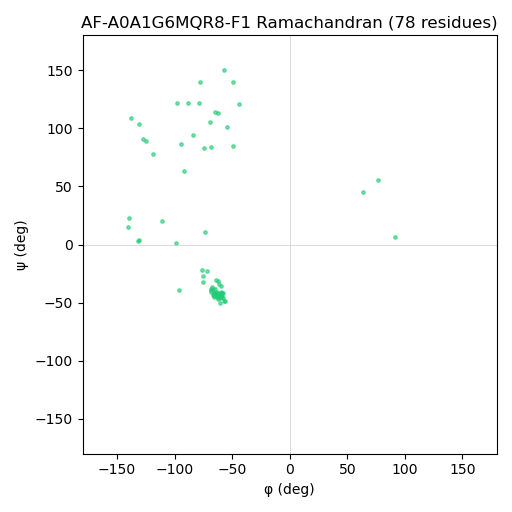1.81 79 ALA A C 1
ATOM 635 O O . ALA A 1 79 ? -21.429 -30.501 -31.730 1.00 41.81 79 ALA A O 1
ATOM 636 N N . LEU A 1 80 ? -20.825 -31.163 -33.811 1.00 54.41 80 LEU A N 1
ATOM 637 C CA . LEU A 1 80 ? -22.113 -31.429 -34.442 1.00 54.41 80 LEU A CA 1
ATOM 638 C C . LEU A 1 80 ? -22.006 -32.843 -35.004 1.00 54.41 80 LEU A C 1
ATOM 640 O O . LEU A 1 80 ? -20.907 -33.142 -35.531 1.00 54.41 80 LEU A O 1
#

Solvent-accessible surface area (backbone atoms only — not comparable to full-atom values): 5002 Å² total; per-residue (Å²): 118,67,71,59,53,55,53,51,51,52,50,33,53,52,25,48,54,52,24,55,51,20,49,54,45,37,77,68,40,83,51,71,68,49,32,52,51,20,49,53,42,31,52,54,22,30,56,64,56,69,45,81,86,66,90,76,76,82,71,79,87,79,76,92,82,81,83,78,75,77,74,82,80,85,71,92,79,89,84,134

Radius of gyration: 18.54 Å; Cα contacts (8 Å, |Δi|>4): 39; chains: 1; bounding box: 36×39×50 Å